Protein AF-K1RQK9-F1 (afdb_monomer_lite)

Radius of gyration: 13.06 Å; chains: 1; bounding box: 30×18×29 Å

Organism: NCBI:txid408170

pLDDT: mean 93.3, std 3.86, range [80.06, 97.5]

Sequence (43 aa):
AFGTVTSGMEVVDKICADTAVEDDNGTVAKNNQPVIEKITIID

Foldseek 3Di:
DPDDDPDDVVVVVCCVVVQDAPDPPRDGPPVRDDDDPDDDDDD

Secondary structure (DSSP, 8-state):
------S-HHHHHHHHHH---SSTT----GGGS----------

Structure (mmCIF, N/CA/C/O backbone):
data_AF-K1RQK9-F1
#
_entry.id   AF-K1RQK9-F1
#
loop_
_atom_site.group_PDB
_atom_site.id
_atom_site.type_symbol
_atom_site.label_atom_id
_atom_site.label_alt_id
_atom_site.label_comp_id
_atom_site.label_asym_id
_atom_site.label_entity_id
_atom_site.label_seq_id
_atom_site.pdbx_PDB_ins_code
_atom_site.Cartn_x
_atom_site.Cartn_y
_atom_site.Cartn_z
_atom_site.occupancy
_atom_site.B_iso_or_equiv
_atom_site.auth_seq_id
_atom_site.auth_comp_id
_atom_site.auth_asym_id
_atom_site.auth_atom_id
_atom_site.pdbx_PDB_model_num
ATOM 1 N N . ALA A 1 1 ? 6.040 -3.266 17.781 1.00 80.06 1 ALA A N 1
ATOM 2 C CA . ALA A 1 1 ? 5.089 -3.093 16.663 1.00 80.06 1 ALA A CA 1
ATOM 3 C C . ALA A 1 1 ? 4.029 -2.077 17.080 1.00 80.06 1 ALA A C 1
ATOM 5 O O . ALA A 1 1 ? 3.701 -2.051 18.259 1.00 80.06 1 ALA A O 1
ATOM 6 N N . PHE A 1 2 ? 3.543 -1.243 16.154 1.00 90.81 2 PHE A N 1
ATOM 7 C CA . PHE A 1 2 ? 2.605 -0.137 16.434 1.00 90.81 2 PHE A CA 1
ATOM 8 C C . PHE A 1 2 ? 1.155 -0.419 15.995 1.00 90.81 2 PHE A C 1
ATOM 10 O O . PHE A 1 2 ? 0.285 0.423 16.172 1.00 90.81 2 PHE A O 1
ATOM 17 N N . GLY A 1 3 ? 0.887 -1.599 15.435 1.00 93.44 3 GLY A N 1
ATOM 18 C CA . GLY A 1 3 ? -0.431 -2.019 14.967 1.00 93.44 3 GLY A CA 1
ATOM 19 C C . GLY A 1 3 ? -0.334 -3.293 14.132 1.00 93.44 3 GLY A C 1
ATOM 20 O O . GLY A 1 3 ? 0.770 -3.772 13.858 1.00 93.44 3 GLY A O 1
ATOM 21 N N . THR A 1 4 ? -1.487 -3.832 13.740 1.00 95.31 4 THR A N 1
ATOM 22 C CA . THR A 1 4 ? -1.603 -4.948 12.793 1.00 95.31 4 THR A CA 1
ATOM 23 C C . THR A 1 4 ? -2.776 -4.704 11.855 1.00 95.31 4 THR A C 1
ATOM 25 O O . THR A 1 4 ? -3.767 -4.087 12.245 1.00 95.31 4 THR A O 1
ATOM 28 N N . VAL A 1 5 ? -2.674 -5.208 10.628 1.00 95.00 5 VAL A N 1
ATOM 29 C CA . VAL A 1 5 ? -3.793 -5.220 9.685 1.00 95.00 5 VAL A CA 1
ATOM 30 C C . VAL A 1 5 ? -4.794 -6.267 10.167 1.00 95.00 5 VAL A C 1
ATOM 32 O O . VAL A 1 5 ? -4.441 -7.431 10.337 1.00 95.00 5 VAL A O 1
ATOM 35 N N . THR A 1 6 ? -6.026 -5.849 10.443 1.00 95.88 6 THR A N 1
ATOM 36 C CA . THR A 1 6 ? -7.115 -6.742 10.876 1.00 95.88 6 THR A CA 1
ATOM 37 C C . THR A 1 6 ? -8.053 -7.115 9.731 1.00 95.88 6 THR A C 1
ATOM 39 O O . THR A 1 6 ? -8.841 -8.049 9.856 1.00 95.88 6 THR A O 1
ATOM 42 N N . SER A 1 7 ? -8.002 -6.391 8.613 1.00 96.00 7 SER A N 1
ATOM 43 C CA . SER A 1 7 ? -8.804 -6.621 7.408 1.00 96.00 7 SER A CA 1
ATOM 44 C C . SER A 1 7 ? -8.116 -5.989 6.199 1.00 96.00 7 SER A C 1
ATOM 46 O O . SER A 1 7 ? -7.414 -4.990 6.356 1.00 96.00 7 SER A O 1
ATOM 48 N N . GLY A 1 8 ? -8.325 -6.544 5.003 1.00 96.44 8 GLY A N 1
ATOM 49 C CA . GLY A 1 8 ? -7.734 -6.013 3.772 1.00 96.44 8 GLY A CA 1
ATOM 50 C C . GLY A 1 8 ? -6.284 -6.441 3.528 1.00 96.44 8 GLY A C 1
ATOM 51 O O . GLY A 1 8 ? -5.565 -5.748 2.810 1.00 96.44 8 GLY A O 1
ATOM 52 N N . MET A 1 9 ? -5.824 -7.548 4.126 1.00 97.06 9 MET A N 1
ATOM 53 C CA . MET A 1 9 ? -4.456 -8.039 3.902 1.00 97.06 9 MET A CA 1
ATOM 54 C C . MET A 1 9 ? -4.226 -8.411 2.432 1.00 97.06 9 MET A C 1
ATOM 56 O O . MET A 1 9 ? -3.156 -8.164 1.894 1.00 97.06 9 MET A O 1
ATOM 60 N N . GLU A 1 10 ? -5.265 -8.876 1.742 1.00 97.50 10 GLU A N 1
ATOM 61 C CA . GLU A 1 10 ? -5.249 -9.153 0.308 1.00 97.50 10 GLU A CA 1
ATOM 62 C C . GLU A 1 10 ? -4.910 -7.919 -0.544 1.00 97.50 10 GLU A C 1
ATOM 64 O O . GLU A 1 10 ? -4.319 -8.047 -1.614 1.00 97.50 10 GLU A O 1
ATOM 69 N N . VAL A 1 11 ? -5.248 -6.712 -0.072 1.00 96.31 11 VAL A N 1
ATOM 70 C CA . VAL A 1 11 ? -4.877 -5.460 -0.747 1.00 96.31 11 VAL A CA 1
ATOM 71 C C . VAL A 1 11 ? -3.383 -5.201 -0.582 1.00 96.31 11 VAL A C 1
ATOM 73 O O . VAL A 1 11 ? -2.719 -4.822 -1.543 1.00 96.31 11 VAL A O 1
ATOM 76 N N . VAL A 1 12 ? -2.846 -5.445 0.615 1.00 95.56 12 VAL A N 1
ATOM 77 C CA . VAL A 1 12 ? -1.408 -5.328 0.898 1.00 95.56 12 VAL A CA 1
ATOM 78 C C . VAL A 1 12 ? -0.617 -6.337 0.064 1.00 95.56 12 VAL A C 1
ATOM 80 O O . VAL A 1 12 ? 0.362 -5.962 -0.581 1.00 95.56 12 VAL A O 1
ATOM 83 N N . ASP A 1 13 ? -1.079 -7.586 0.009 1.00 96.81 13 ASP A N 1
ATOM 84 C CA . ASP A 1 13 ? -0.460 -8.643 -0.794 1.00 96.81 13 ASP A CA 1
ATOM 85 C C . ASP A 1 13 ? -0.482 -8.292 -2.284 1.00 96.81 13 ASP A C 1
ATOM 87 O O . ASP A 1 13 ? 0.530 -8.427 -2.974 1.00 96.81 13 ASP A O 1
ATOM 91 N N . LYS A 1 14 ? -1.610 -7.769 -2.781 1.00 96.75 14 LYS A N 1
ATOM 92 C CA . LYS A 1 14 ? -1.728 -7.324 -4.171 1.00 96.75 14 LYS A CA 1
ATOM 93 C C . LYS A 1 14 ? -0.766 -6.184 -4.495 1.00 96.75 14 LYS A C 1
ATOM 95 O O . LYS A 1 14 ? -0.130 -6.214 -5.541 1.00 96.75 14 LYS A O 1
ATOM 100 N N . ILE A 1 15 ? -0.612 -5.208 -3.598 1.00 95.12 15 ILE A N 1
ATOM 101 C CA . ILE A 1 15 ? 0.387 -4.144 -3.767 1.00 95.12 15 ILE A CA 1
ATOM 102 C C . ILE A 1 15 ? 1.791 -4.751 -3.864 1.00 95.12 15 ILE A C 1
ATOM 104 O O . ILE A 1 15 ? 2.559 -4.351 -4.734 1.00 95.12 15 ILE A O 1
ATOM 108 N N . CYS A 1 16 ? 2.121 -5.734 -3.023 1.00 93.19 16 CYS A N 1
ATOM 109 C CA . CYS A 1 16 ? 3.425 -6.395 -3.064 1.00 93.19 16 CYS A CA 1
ATOM 110 C C . CYS A 1 16 ? 3.668 -7.143 -4.388 1.00 93.19 16 CYS A C 1
ATOM 112 O O . CYS A 1 16 ? 4.771 -7.083 -4.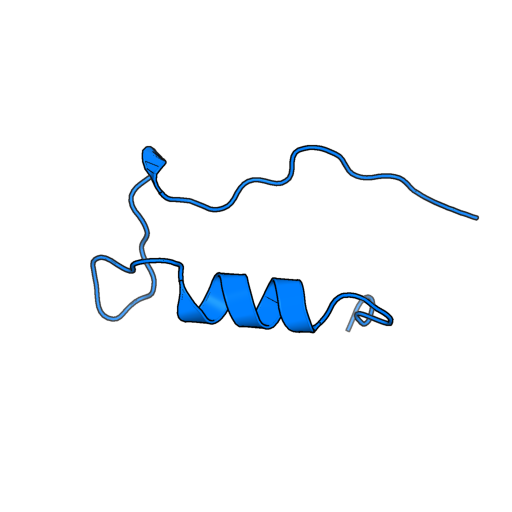923 1.00 93.19 16 CYS A O 1
ATOM 114 N N . ALA A 1 17 ? 2.643 -7.807 -4.930 1.00 93.69 17 ALA A N 1
ATOM 115 C CA . ALA A 1 17 ? 2.742 -8.568 -6.175 1.00 93.69 17 ALA A CA 1
ATOM 116 C C . ALA A 1 17 ? 2.771 -7.687 -7.436 1.00 93.69 17 ALA A C 1
ATOM 118 O O . ALA A 1 17 ? 3.506 -7.984 -8.376 1.00 93.69 17 ALA A O 1
ATOM 119 N N . ASP A 1 18 ? 1.971 -6.618 -7.459 1.00 94.00 18 ASP A N 1
ATOM 120 C CA . ASP A 1 18 ? 1.730 -5.825 -8.668 1.00 94.00 18 ASP A CA 1
ATOM 121 C C . ASP A 1 18 ? 2.683 -4.623 -8.796 1.00 94.00 18 ASP A C 1
ATOM 123 O O . ASP A 1 18 ? 2.850 -4.079 -9.891 1.00 94.00 18 ASP A O 1
ATOM 127 N N . THR A 1 19 ? 3.304 -4.172 -7.698 1.00 93.56 19 THR A N 1
ATOM 128 C CA . THR A 1 19 ? 4.201 -3.009 -7.735 1.00 93.56 19 THR A CA 1
ATOM 129 C C . THR A 1 19 ? 5.503 -3.368 -8.445 1.00 93.56 19 THR A C 1
ATOM 131 O O . THR A 1 19 ? 6.355 -4.071 -7.906 1.00 93.56 19 THR A O 1
ATOM 134 N N . ALA A 1 20 ? 5.675 -2.845 -9.657 1.00 90.69 20 ALA A N 1
ATOM 135 C CA . ALA A 1 20 ? 6.883 -3.045 -10.441 1.00 90.69 20 ALA A CA 1
ATOM 136 C C . ALA A 1 20 ? 8.071 -2.289 -9.825 1.00 90.69 20 ALA A C 1
ATOM 138 O O . ALA A 1 20 ? 8.105 -1.056 -9.827 1.00 90.69 20 ALA A O 1
ATOM 139 N N . VAL A 1 21 ? 9.049 -3.042 -9.325 1.00 92.81 21 VAL A N 1
ATOM 140 C CA . VAL A 1 21 ? 10.338 -2.516 -8.865 1.00 92.81 21 VAL A CA 1
ATOM 141 C C . VAL A 1 21 ? 11.305 -2.396 -10.042 1.00 92.81 21 VAL A C 1
ATOM 143 O O . VAL A 1 21 ? 11.288 -3.209 -10.966 1.00 92.81 21 VAL A O 1
ATOM 146 N N . GLU A 1 22 ? 12.130 -1.357 -10.029 1.00 89.19 22 GLU A N 1
ATOM 147 C CA . GLU A 1 22 ? 13.080 -1.041 -11.105 1.00 89.19 22 GLU A CA 1
ATOM 148 C C . GLU A 1 22 ? 14.499 -1.539 -10.794 1.00 89.19 22 GLU A C 1
ATOM 150 O O . GLU A 1 22 ? 15.393 -1.444 -11.636 1.00 89.19 22 GLU A O 1
ATOM 155 N N . ASP A 1 23 ? 14.703 -2.070 -9.586 1.00 88.06 23 ASP A N 1
ATOM 156 C CA . 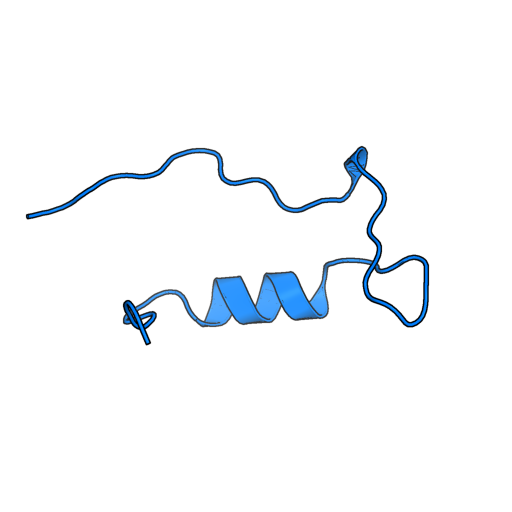ASP A 1 23 ? 15.969 -2.590 -9.088 1.00 88.06 23 ASP A CA 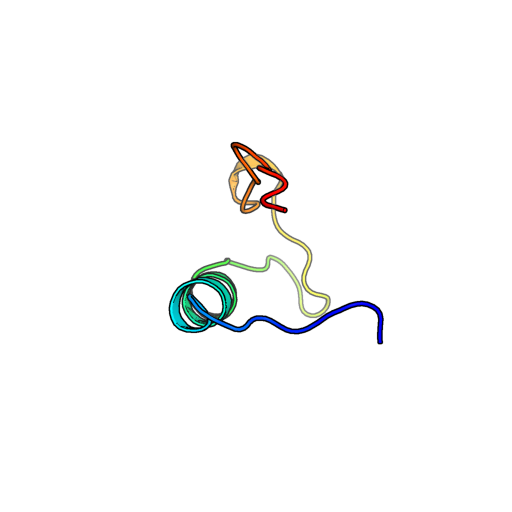1
ATOM 157 C C . ASP A 1 23 ? 15.772 -3.718 -8.057 1.00 88.06 23 ASP A C 1
ATOM 159 O O . ASP A 1 23 ? 14.660 -4.015 -7.615 1.00 88.06 23 ASP A O 1
ATOM 163 N N . ASP A 1 24 ? 16.885 -4.319 -7.636 1.00 89.81 24 ASP A N 1
ATOM 164 C CA . ASP A 1 24 ? 16.924 -5.361 -6.601 1.00 89.81 24 ASP A CA 1
ATOM 165 C C . ASP A 1 24 ? 16.795 -4.803 -5.164 1.00 89.81 24 ASP A C 1
ATOM 167 O O . ASP A 1 24 ? 16.991 -5.534 -4.192 1.00 89.81 24 ASP A O 1
ATOM 171 N N . ASN A 1 25 ? 16.491 -3.509 -5.004 1.00 87.00 25 ASN A N 1
ATOM 172 C CA . ASN A 1 25 ? 16.389 -2.831 -3.707 1.00 87.00 25 ASN A CA 1
ATOM 173 C C . ASN A 1 25 ? 14.989 -2.240 -3.440 1.00 87.00 25 ASN A C 1
ATOM 175 O O . ASN A 1 25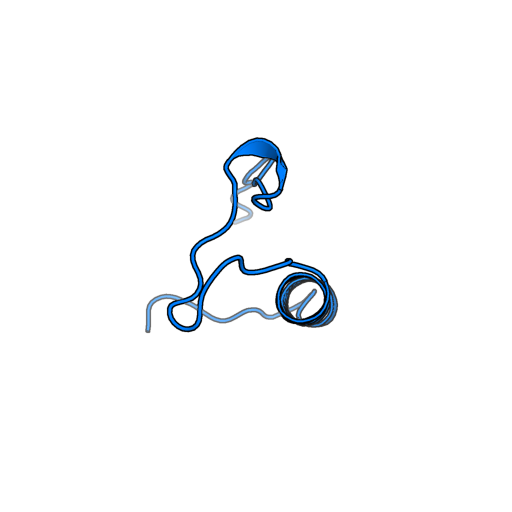 ? 14.775 -1.580 -2.422 1.00 87.00 25 ASN A O 1
ATOM 179 N N . GLY A 1 26 ? 14.021 -2.494 -4.326 1.00 89.56 26 GLY A N 1
ATOM 180 C CA . GLY A 1 26 ? 12.628 -2.086 -4.151 1.00 89.56 26 GLY A CA 1
ATOM 181 C C . GLY A 1 26 ? 12.328 -0.639 -4.548 1.00 89.56 26 GLY A C 1
ATOM 182 O O . GLY A 1 26 ? 11.304 -0.097 -4.129 1.00 89.56 26 GLY A O 1
ATOM 183 N N . THR A 1 27 ? 13.190 0.006 -5.338 1.00 93.81 27 THR A N 1
ATOM 184 C CA . THR A 1 27 ? 12.898 1.334 -5.889 1.00 93.81 27 THR A CA 1
ATOM 185 C C . THR A 1 27 ? 11.788 1.227 -6.926 1.00 93.81 27 THR A C 1
ATOM 187 O O . THR A 1 27 ? 11.805 0.360 -7.796 1.00 93.81 27 THR A O 1
ATOM 190 N N . VAL A 1 28 ? 10.823 2.140 -6.853 1.00 95.06 28 VAL A N 1
ATOM 191 C CA . VAL A 1 28 ? 9.682 2.207 -7.771 1.00 95.06 28 VAL A CA 1
ATOM 192 C C . VAL A 1 28 ? 9.626 3.608 -8.360 1.00 95.06 28 VAL A C 1
ATOM 194 O O . VAL A 1 28 ? 9.674 4.595 -7.610 1.00 95.06 28 VAL A O 1
ATOM 197 N N . ALA A 1 29 ? 9.480 3.717 -9.683 1.00 93.94 29 ALA A N 1
ATOM 198 C CA . ALA A 1 29 ? 9.276 5.004 -10.336 1.00 93.94 29 ALA A CA 1
ATOM 199 C C . ALA A 1 29 ? 8.107 5.757 -9.705 1.00 93.94 29 ALA A C 1
ATOM 201 O O . ALA A 1 29 ? 7.044 5.200 -9.446 1.00 93.94 29 ALA A O 1
ATOM 202 N N . LYS A 1 30 ? 8.275 7.069 -9.526 1.00 92.50 30 LYS A N 1
ATOM 203 C CA . LYS A 1 30 ? 7.304 7.931 -8.839 1.00 92.50 30 LYS A CA 1
ATOM 204 C C . LYS A 1 30 ? 5.871 7.804 -9.373 1.00 92.50 30 LYS A C 1
ATOM 206 O O . LYS A 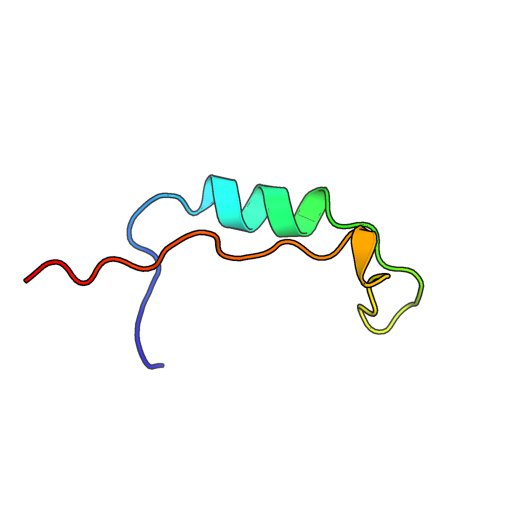1 30 ? 4.931 7.856 -8.592 1.00 92.50 30 LYS A O 1
ATOM 211 N N . ASN A 1 31 ? 5.712 7.625 -10.683 1.00 92.06 31 ASN A N 1
ATOM 212 C CA . ASN A 1 31 ? 4.400 7.497 -11.326 1.00 92.06 31 ASN A CA 1
ATOM 213 C C . ASN A 1 31 ? 3.730 6.135 -11.083 1.00 92.06 31 ASN A C 1
ATOM 215 O O . ASN A 1 31 ? 2.528 6.017 -11.289 1.00 92.06 31 ASN A O 1
ATOM 219 N N . ASN A 1 32 ? 4.498 5.133 -10.653 1.00 91.25 32 ASN A N 1
ATOM 220 C CA . ASN A 1 32 ? 4.042 3.766 -10.413 1.00 91.25 32 ASN A CA 1
ATOM 221 C C . ASN A 1 32 ? 3.924 3.451 -8.915 1.00 91.25 32 ASN A C 1
ATOM 223 O O . ASN A 1 32 ? 3.529 2.346 -8.552 1.00 91.25 32 ASN A O 1
ATOM 227 N N . GLN A 1 33 ? 4.289 4.391 -8.036 1.00 94.44 33 GLN A N 1
ATOM 228 C CA . GLN A 1 33 ? 4.204 4.176 -6.598 1.00 94.44 33 GLN A CA 1
ATOM 229 C C . GLN A 1 33 ? 2.736 4.088 -6.158 1.00 94.44 33 GLN A C 1
ATOM 231 O O . GLN A 1 33 ? 1.948 4.975 -6.499 1.00 94.44 33 GLN A O 1
ATOM 236 N N . PRO A 1 34 ? 2.359 3.071 -5.366 1.00 94.25 34 PRO A N 1
ATOM 237 C CA . PRO A 1 34 ? 1.058 3.048 -4.716 1.00 94.25 34 PRO A CA 1
ATOM 238 C C . PRO A 1 34 ? 0.961 4.227 -3.741 1.00 94.25 34 PRO A C 1
ATOM 240 O O . PRO A 1 34 ? 1.862 4.466 -2.935 1.00 94.25 34 PRO A O 1
ATOM 243 N N . VAL A 1 35 ? -0.139 4.974 -3.808 1.00 95.38 35 VAL A N 1
ATOM 244 C CA . VAL A 1 35 ? -0.377 6.155 -2.968 1.00 95.38 35 VAL A CA 1
ATOM 245 C C . VAL A 1 35 ? -1.603 5.954 -2.090 1.00 95.38 35 VAL A C 1
ATOM 247 O O . VAL A 1 35 ? -2.580 5.323 -2.485 1.00 95.38 35 VAL A O 1
ATOM 250 N N . ILE A 1 36 ? -1.559 6.512 -0.882 1.00 96.38 36 ILE A N 1
ATOM 251 C CA . ILE A 1 36 ? -2.706 6.521 0.024 1.00 96.38 36 ILE A CA 1
AT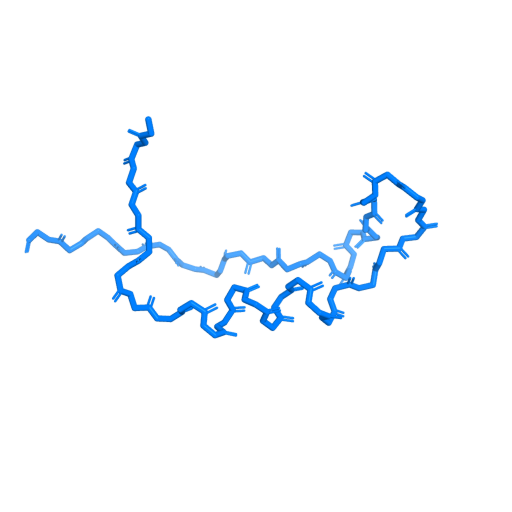OM 252 C C . ILE A 1 36 ? -3.581 7.722 -0.331 1.00 96.38 36 ILE A C 1
ATOM 254 O O . ILE A 1 36 ? -3.157 8.865 -0.181 1.00 96.38 36 ILE A O 1
ATOM 258 N N . GLU A 1 37 ? -4.812 7.466 -0.766 1.00 97.00 37 GLU A N 1
ATOM 259 C CA . GLU A 1 37 ? -5.761 8.532 -1.112 1.00 97.00 37 GLU A CA 1
ATOM 260 C C . GLU A 1 37 ? -6.377 9.195 0.127 1.00 97.00 37 GLU A C 1
ATOM 262 O O . GLU A 1 37 ? -6.615 10.403 0.149 1.00 97.00 37 GLU A O 1
ATOM 267 N N . LYS A 1 38 ? -6.647 8.409 1.177 1.00 96.62 38 LYS A N 1
ATOM 268 C CA . LYS A 1 38 ? -7.284 8.882 2.410 1.00 96.62 38 LYS A CA 1
ATOM 269 C C . LYS A 1 38 ? -6.920 7.993 3.593 1.00 96.62 38 LYS A C 1
ATOM 271 O O . LYS A 1 38 ? -6.894 6.773 3.475 1.00 96.62 38 LYS A O 1
ATOM 276 N N . ILE A 1 39 ? -6.750 8.609 4.761 1.00 96.12 39 ILE A N 1
ATOM 277 C CA . ILE A 1 39 ? -6.697 7.921 6.055 1.00 96.12 39 ILE A CA 1
ATOM 278 C C . ILE A 1 39 ? -7.907 8.372 6.874 1.00 96.12 39 ILE A C 1
ATOM 280 O O . ILE A 1 39 ? -8.195 9.566 6.953 1.00 96.12 39 ILE A O 1
ATOM 284 N N . THR A 1 40 ? -8.629 7.420 7.464 1.00 96.38 40 THR A N 1
ATOM 285 C CA . THR A 1 40 ? -9.739 7.692 8.389 1.00 96.38 40 THR A CA 1
ATOM 286 C C . THR A 1 40 ? -9.415 7.047 9.726 1.00 96.38 40 THR A C 1
ATOM 288 O O . THR A 1 40 ? -9.074 5.869 9.763 1.00 96.38 40 THR A O 1
ATOM 291 N N . ILE A 1 41 ? -9.515 7.816 10.808 1.00 96.12 41 ILE A N 1
ATOM 292 C CA . ILE A 1 41 ? -9.384 7.303 12.172 1.00 96.12 41 ILE A CA 1
ATOM 293 C C . ILE A 1 41 ? -10.796 6.993 12.658 1.00 96.12 41 ILE A C 1
ATOM 295 O O . ILE A 1 41 ? -11.652 7.877 12.670 1.00 96.12 41 ILE A O 1
ATOM 299 N N . ILE A 1 42 ? -11.029 5.728 12.984 1.00 89.81 42 ILE A N 1
ATOM 300 C CA . ILE A 1 42 ? -12.272 5.219 13.558 1.00 89.81 42 ILE A CA 1
ATOM 301 C C . ILE A 1 42 ? -11.988 4.877 15.022 1.00 89.81 42 ILE A C 1
ATOM 303 O O . ILE A 1 42 ? -11.015 4.175 15.293 1.00 89.81 42 ILE A O 1
ATOM 307 N N . ASP A 1 43 ? -12.775 5.467 15.921 1.00 81.12 43 ASP A N 1
ATOM 308 C CA . ASP A 1 43 ? -12.755 5.234 17.374 1.00 81.12 43 ASP A CA 1
ATOM 309 C C . ASP A 1 43 ? -13.533 3.954 17.717 1.00 81.12 43 ASP A C 1
ATOM 311 O O . ASP A 1 43 ? -14.644 3.787 17.153 1.00 81.12 43 ASP A O 1
#

InterPro domains:
  IPR029000 Cyclophilin-like domain superfamily [G3DSA:2.40.100.10] (1-43)